Protein AF-A0A2V8SYF9-F1 (afdb_monomer_lite)

Structure (mmCIF, N/CA/C/O backbone):
data_AF-A0A2V8SYF9-F1
#
_entry.id   AF-A0A2V8SYF9-F1
#
loop_
_atom_site.group_PDB
_atom_site.id
_atom_site.type_symbol
_atom_site.label_atom_id
_atom_site.label_alt_id
_atom_site.label_comp_id
_atom_site.label_asym_id
_atom_site.label_entity_id
_atom_site.label_seq_id
_atom_site.pdbx_PDB_ins_code
_atom_site.Cartn_x
_atom_site.Cartn_y
_atom_site.Cartn_z
_atom_site.occupancy
_atom_site.B_iso_or_equiv
_atom_site.auth_seq_id
_atom_site.auth_comp_id
_atom_site.auth_asym_id
_atom_site.auth_atom_id
_atom_site.pdbx_PDB_model_num
ATOM 1 N N . MET A 1 1 ? 17.140 -32.367 -33.657 1.00 39.12 1 MET A N 1
ATOM 2 C CA . MET A 1 1 ? 18.006 -32.402 -34.855 1.00 39.12 1 MET A CA 1
ATOM 3 C C . MET A 1 1 ? 18.528 -30.995 -35.091 1.00 39.12 1 MET A C 1
ATOM 5 O O . MET A 1 1 ? 17.703 -30.101 -35.223 1.00 39.12 1 MET A O 1
ATOM 9 N N . LEU A 1 2 ? 19.849 -30.782 -35.078 1.00 40.88 2 LEU A N 1
ATOM 10 C CA . LEU A 1 2 ? 20.443 -29.521 -35.536 1.00 40.88 2 LEU A CA 1
ATOM 11 C C . LEU A 1 2 ? 20.390 -29.485 -37.069 1.00 40.88 2 LEU A C 1
ATOM 13 O O . LEU A 1 2 ? 20.788 -30.445 -37.723 1.00 40.88 2 LEU A O 1
ATOM 17 N N . ASN A 1 3 ? 19.865 -28.400 -37.634 1.00 45.31 3 ASN A N 1
ATOM 18 C CA . ASN A 1 3 ? 19.910 -28.137 -39.070 1.00 45.31 3 ASN A CA 1
ATOM 19 C C . ASN A 1 3 ? 21.326 -27.630 -39.415 1.00 45.31 3 ASN A C 1
ATOM 21 O O . ASN A 1 3 ? 21.764 -26.678 -38.771 1.00 45.31 3 ASN A O 1
ATOM 25 N N . PRO A 1 4 ? 22.034 -28.199 -40.408 1.00 54.31 4 PRO A N 1
ATOM 26 C CA . PRO A 1 4 ? 23.372 -27.741 -40.804 1.00 54.31 4 PRO A CA 1
ATOM 27 C C . PRO A 1 4 ? 23.416 -26.284 -41.303 1.00 54.31 4 PRO A C 1
ATOM 29 O O . PRO A 1 4 ? 24.495 -25.718 -41.431 1.00 54.31 4 PRO A O 1
ATOM 32 N N . ASN A 1 5 ? 22.256 -25.664 -41.543 1.00 56.78 5 ASN A N 1
ATOM 33 C CA . ASN A 1 5 ? 22.125 -24.258 -41.929 1.00 56.78 5 ASN A CA 1
ATOM 34 C C . ASN A 1 5 ? 21.825 -23.312 -40.750 1.00 56.78 5 ASN A C 1
ATOM 36 O O . ASN A 1 5 ? 21.521 -22.142 -40.975 1.00 56.78 5 ASN A O 1
ATOM 40 N N . LEU A 1 6 ? 21.852 -23.797 -39.505 1.00 52.41 6 LEU A N 1
ATOM 41 C CA . LEU A 1 6 ? 21.616 -22.985 -38.311 1.00 52.41 6 LEU A CA 1
ATOM 42 C C . LEU A 1 6 ? 22.835 -23.024 -37.392 1.00 52.41 6 LEU A C 1
ATOM 44 O O . LEU A 1 6 ? 23.244 -24.084 -36.923 1.00 52.41 6 LEU A O 1
ATOM 48 N N . ILE A 1 7 ? 23.376 -21.840 -37.118 1.00 61.47 7 ILE A N 1
ATOM 49 C CA . ILE A 1 7 ? 24.393 -21.619 -36.093 1.00 61.47 7 ILE A CA 1
ATOM 50 C C . ILE A 1 7 ? 23.693 -20.949 -34.912 1.00 61.47 7 ILE A C 1
ATOM 52 O O . ILE A 1 7 ? 23.102 -19.882 -35.073 1.00 61.47 7 ILE A O 1
ATOM 56 N N . ASP A 1 8 ? 23.764 -21.582 -33.743 1.00 59.94 8 ASP A N 1
ATOM 57 C CA . ASP A 1 8 ? 23.349 -20.999 -32.467 1.00 59.94 8 ASP A CA 1
ATOM 58 C C . ASP A 1 8 ? 24.604 -20.666 -31.650 1.00 59.94 8 ASP A C 1
ATOM 60 O O . ASP A 1 8 ? 25.524 -21.481 -31.545 1.00 59.94 8 ASP A O 1
ATOM 64 N N . ALA A 1 9 ? 24.660 -19.450 -31.112 1.00 63.25 9 ALA A N 1
ATOM 65 C CA . ALA A 1 9 ? 25.776 -18.955 -30.323 1.00 63.25 9 ALA A CA 1
ATOM 66 C C . ALA A 1 9 ? 25.244 -18.252 -29.071 1.00 63.25 9 ALA A C 1
ATOM 68 O O . ALA A 1 9 ? 24.639 -17.180 -29.140 1.00 63.25 9 ALA A O 1
ATOM 69 N N . HIS A 1 10 ? 25.502 -18.854 -27.911 1.00 68.69 10 HIS A N 1
ATOM 70 C CA . HIS A 1 10 ? 25.135 -18.294 -26.617 1.00 68.69 10 HIS A CA 1
ATOM 71 C C . HIS A 1 10 ? 26.265 -17.410 -26.081 1.00 68.69 10 HIS A C 1
ATOM 73 O O . HIS A 1 10 ? 27.377 -17.884 -25.847 1.00 68.69 10 HIS A O 1
ATOM 79 N N . PHE A 1 11 ? 25.959 -16.144 -25.795 1.00 69.12 11 PHE A N 1
ATOM 80 C CA . PHE A 1 11 ? 26.883 -15.212 -25.148 1.00 69.12 11 PHE A CA 1
ATOM 81 C C . PHE A 1 11 ? 26.339 -14.787 -23.781 1.00 69.12 11 PHE A C 1
ATOM 83 O O . PHE A 1 11 ? 25.319 -14.104 -23.689 1.00 69.12 11 PHE A O 1
ATOM 90 N N . ALA A 1 12 ? 27.033 -15.169 -22.708 1.00 65.00 12 ALA A N 1
ATOM 91 C CA . ALA A 1 12 ? 26.676 -14.772 -21.349 1.00 65.00 12 ALA A CA 1
ATOM 92 C C . ALA A 1 12 ? 27.218 -13.365 -21.042 1.00 65.00 12 ALA A C 1
ATOM 94 O O . ALA A 1 12 ? 28.327 -13.197 -20.531 1.00 65.00 12 ALA A O 1
ATOM 95 N N . PHE A 1 13 ? 26.446 -12.330 -21.373 1.00 69.94 13 PHE A N 1
ATOM 96 C CA . PHE A 1 13 ? 26.818 -10.948 -21.068 1.00 69.94 13 PHE A CA 1
ATOM 97 C C . PHE A 1 13 ? 26.501 -10.589 -19.610 1.00 69.94 13 PHE A C 1
ATOM 99 O O . PHE A 1 13 ? 25.345 -10.556 -19.197 1.00 69.94 13 PHE A O 1
ATOM 106 N N . GLY A 1 14 ? 27.538 -10.279 -18.828 1.00 61.38 14 GLY A N 1
ATOM 107 C CA . GLY A 1 14 ? 27.396 -9.681 -17.495 1.00 61.38 14 GLY A CA 1
ATOM 108 C C . GLY A 1 14 ? 27.152 -8.165 -17.524 1.00 61.38 14 GLY A C 1
ATOM 109 O O . GLY A 1 14 ? 27.309 -7.509 -18.556 1.00 61.38 14 GLY A O 1
ATOM 110 N N . SER A 1 15 ? 26.842 -7.583 -16.361 1.00 61.31 15 SER A N 1
ATOM 111 C CA . SER A 1 15 ? 26.528 -6.150 -16.189 1.00 61.31 15 SER A CA 1
ATOM 112 C C . SER A 1 15 ? 27.621 -5.191 -16.684 1.00 61.31 15 SER A C 1
ATOM 114 O O . SER A 1 15 ? 27.308 -4.102 -17.157 1.00 61.31 15 SER A O 1
ATOM 116 N N . ALA A 1 16 ? 28.891 -5.608 -16.672 1.00 66.50 16 ALA A N 1
ATOM 117 C CA . ALA A 1 16 ? 30.031 -4.840 -17.193 1.00 66.50 16 ALA A CA 1
ATOM 118 C C . ALA A 1 16 ? 29.976 -4.557 -18.715 1.00 66.50 16 ALA A C 1
ATOM 120 O O . ALA A 1 16 ? 30.788 -3.792 -19.252 1.00 66.50 16 ALA A O 1
ATOM 121 N N . ASN A 1 17 ? 29.039 -5.190 -19.423 1.00 63.69 17 ASN A N 1
ATOM 122 C CA . ASN A 1 17 ? 28.838 -5.053 -20.862 1.00 63.69 17 ASN A CA 1
ATOM 123 C C . ASN A 1 17 ? 27.591 -4.231 -21.230 1.00 63.69 17 ASN A C 1
ATOM 125 O O . ASN A 1 17 ? 27.280 -4.097 -22.412 1.00 63.69 17 ASN A O 1
ATOM 129 N N . ALA A 1 18 ? 26.891 -3.662 -20.243 1.00 60.59 18 ALA A N 1
ATOM 130 C CA . ALA A 1 18 ? 25.713 -2.833 -20.470 1.00 60.59 18 ALA A CA 1
ATOM 131 C C . ALA A 1 18 ? 26.022 -1.631 -21.383 1.00 60.59 18 ALA A C 1
ATOM 133 O O . ALA A 1 18 ? 26.996 -0.909 -21.168 1.00 60.59 18 ALA A O 1
ATOM 134 N N . GLY A 1 19 ? 25.180 -1.418 -22.402 1.00 59.38 19 GLY A N 1
ATOM 135 C CA . GLY A 1 19 ? 25.293 -0.293 -23.339 1.00 59.38 19 GLY A CA 1
ATOM 136 C C . GLY A 1 19 ? 26.384 -0.443 -24.403 1.00 59.38 19 GLY A C 1
ATOM 137 O O . GLY A 1 19 ? 26.547 0.453 -25.228 1.00 59.38 19 GLY A O 1
ATOM 138 N N . LYS A 1 20 ? 27.118 -1.561 -24.408 1.00 66.19 20 LYS A N 1
ATOM 139 C CA . LYS A 1 20 ? 28.096 -1.872 -25.452 1.00 66.19 20 LYS A CA 1
ATOM 140 C C . LYS A 1 20 ? 27.415 -2.586 -26.615 1.00 66.19 20 LYS A C 1
ATOM 142 O O . LYS A 1 20 ? 26.510 -3.397 -26.426 1.00 66.19 20 LYS A O 1
ATOM 147 N N . THR A 1 21 ? 27.896 -2.308 -27.819 1.00 70.00 21 THR A N 1
ATOM 148 C CA . THR A 1 21 ? 27.478 -3.015 -29.031 1.00 70.00 21 THR A CA 1
ATOM 149 C C . THR A 1 21 ? 28.517 -4.068 -29.368 1.00 70.00 21 THR A C 1
ATOM 151 O O . THR A 1 21 ? 29.705 -3.761 -29.462 1.00 70.00 21 THR A O 1
ATOM 154 N N . PHE A 1 22 ? 28.061 -5.301 -29.568 1.00 72.56 22 PHE A N 1
ATOM 155 C CA . PHE A 1 22 ? 28.908 -6.397 -30.015 1.00 72.56 22 PHE A CA 1
ATOM 156 C C . PHE A 1 22 ? 28.660 -6.635 -31.499 1.00 72.56 22 PHE A C 1
ATOM 158 O O . PHE A 1 22 ? 27.518 -6.757 -31.950 1.00 72.56 22 PHE A O 1
ATOM 165 N N . LEU A 1 23 ? 29.751 -6.666 -32.255 1.00 71.62 23 LEU A N 1
ATOM 166 C CA . LEU A 1 23 ? 29.735 -6.921 -33.685 1.00 71.62 23 LEU A CA 1
ATOM 167 C C . LEU A 1 23 ? 30.129 -8.374 -33.910 1.00 71.62 23 LEU A C 1
ATOM 169 O O . LEU A 1 23 ? 31.191 -8.804 -33.457 1.00 71.62 23 LEU A O 1
ATOM 173 N N . ILE A 1 24 ? 29.277 -9.124 -34.603 1.00 74.56 24 ILE A N 1
ATOM 174 C CA . ILE A 1 24 ? 29.600 -10.483 -35.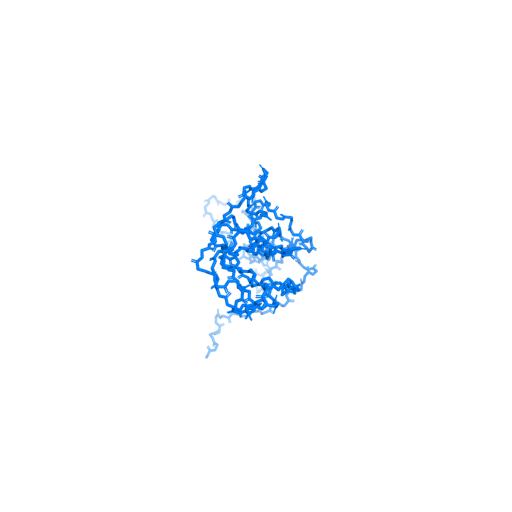030 1.00 74.56 24 ILE A CA 1
ATOM 175 C C . ILE A 1 24 ? 30.098 -10.395 -36.470 1.00 74.56 24 ILE A C 1
ATOM 177 O O . ILE A 1 24 ? 29.438 -9.811 -37.335 1.00 74.56 24 ILE A O 1
ATOM 181 N N . PHE A 1 25 ? 31.283 -10.952 -36.709 1.00 73.25 25 PHE A N 1
ATOM 182 C CA . PHE A 1 25 ? 31.907 -11.011 -38.024 1.00 73.25 25 PHE A CA 1
ATOM 183 C C . PHE A 1 25 ? 31.887 -12.450 -38.530 1.00 73.25 25 PHE A C 1
ATOM 185 O O . PHE A 1 25 ? 32.308 -13.364 -37.823 1.00 73.25 25 PHE A O 1
ATOM 192 N N . VAL A 1 26 ? 31.410 -12.645 -39.756 1.00 71.25 26 VAL A N 1
ATOM 193 C CA . VAL A 1 26 ? 31.442 -13.943 -40.434 1.00 71.25 26 VAL A CA 1
ATOM 194 C C . VAL A 1 26 ? 32.605 -13.932 -41.418 1.00 71.25 26 VAL A C 1
ATOM 196 O O . VAL A 1 26 ? 32.712 -13.021 -42.241 1.00 71.25 26 VAL A O 1
ATOM 199 N N . VAL A 1 27 ? 33.480 -14.934 -41.319 1.00 69.50 27 VAL A N 1
ATOM 200 C CA . VAL A 1 27 ? 34.625 -15.127 -42.217 1.00 69.50 27 VAL A CA 1
ATOM 201 C C . VAL A 1 27 ? 34.393 -16.387 -43.035 1.00 69.50 27 VAL A C 1
ATOM 203 O O . VAL A 1 27 ? 34.079 -17.440 -42.483 1.00 69.50 27 VAL A O 1
ATOM 206 N N . GLY A 1 28 ? 34.573 -16.289 -44.346 1.00 68.56 28 GLY A N 1
ATOM 207 C CA . GLY A 1 28 ? 34.546 -17.439 -45.239 1.00 68.56 28 GLY A CA 1
ATOM 208 C C . GLY A 1 28 ? 35.507 -17.270 -46.414 1.00 68.56 28 GLY A C 1
ATOM 209 O O . GLY A 1 28 ? 36.214 -16.265 -46.497 1.00 68.56 28 GLY A O 1
ATOM 210 N N . PRO A 1 29 ? 35.518 -18.220 -47.363 1.00 62.50 29 PRO A N 1
ATOM 211 C CA . PRO A 1 29 ? 36.373 -18.150 -48.551 1.00 62.50 29 PRO A CA 1
ATOM 212 C C . PRO A 1 29 ? 36.185 -16.873 -49.390 1.00 62.50 29 PRO A C 1
ATOM 214 O O . PRO A 1 29 ? 37.104 -16.457 -50.084 1.00 62.50 29 PRO A O 1
ATOM 217 N N . GLY A 1 30 ? 35.010 -16.236 -49.308 1.00 64.69 30 GLY A N 1
ATOM 218 C CA . GLY A 1 30 ? 34.700 -14.958 -49.961 1.00 64.69 30 GLY A CA 1
ATOM 219 C C . GLY A 1 30 ? 35.095 -13.701 -49.172 1.00 64.69 30 GLY A C 1
ATOM 220 O O . GLY A 1 30 ? 34.742 -12.605 -49.595 1.00 64.69 30 GLY A O 1
ATOM 221 N N . GLY A 1 31 ? 35.787 -13.837 -48.035 1.00 67.69 31 GLY A N 1
ATOM 222 C CA . GLY A 1 31 ? 36.234 -12.726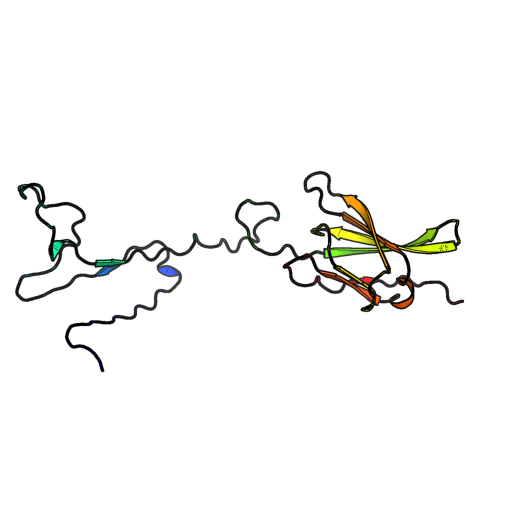 -47.189 1.00 67.69 31 GLY A CA 1
ATOM 223 C C . GLY A 1 31 ? 35.499 -12.611 -45.849 1.00 67.69 31 GLY A C 1
ATOM 224 O O . GLY A 1 31 ? 34.759 -13.506 -45.434 1.00 67.69 31 GLY A O 1
ATOM 225 N N . THR A 1 32 ? 35.739 -11.494 -45.161 1.00 72.50 32 THR A N 1
ATOM 226 C CA . THR A 1 32 ? 35.170 -11.167 -43.844 1.00 72.50 32 THR A CA 1
ATOM 227 C C . THR A 1 32 ? 34.081 -10.110 -43.996 1.00 72.50 32 THR A C 1
ATOM 229 O O . THR A 1 32 ? 34.328 -9.073 -44.606 1.00 72.50 32 THR A O 1
ATOM 232 N N . SER A 1 33 ? 32.900 -10.331 -43.411 1.00 76.62 33 SER A N 1
ATOM 233 C CA . SER A 1 33 ? 31.836 -9.313 -43.345 1.00 76.62 33 SER A CA 1
ATOM 234 C C . SER A 1 33 ? 32.349 -8.020 -42.699 1.00 76.62 33 SER A C 1
ATOM 236 O O . SER A 1 33 ? 33.092 -8.111 -41.726 1.00 76.62 33 SER A O 1
ATOM 238 N N . ARG A 1 34 ? 31.926 -6.830 -43.144 1.00 75.38 34 ARG A N 1
ATOM 239 C CA . ARG A 1 34 ? 32.408 -5.547 -42.582 1.00 75.38 34 ARG A CA 1
ATOM 240 C C . ARG A 1 34 ? 31.427 -4.803 -41.665 1.00 75.38 34 ARG A C 1
ATOM 242 O O . ARG A 1 34 ? 31.777 -3.739 -41.165 1.00 75.38 34 ARG A O 1
ATOM 249 N N . ASN A 1 35 ? 30.245 -5.364 -41.387 1.00 70.94 35 ASN A N 1
ATOM 250 C CA . ASN A 1 35 ? 29.196 -4.730 -40.567 1.00 70.94 35 ASN A CA 1
ATOM 251 C C . ASN A 1 35 ? 28.797 -3.321 -41.070 1.00 70.94 35 ASN A C 1
ATOM 253 O O . ASN A 1 35 ? 28.548 -2.409 -40.279 1.00 70.94 35 ASN A O 1
ATOM 257 N N . LEU A 1 36 ? 28.758 -3.126 -42.392 1.00 75.69 36 LEU A N 1
ATOM 258 C CA . LEU A 1 36 ? 28.444 -1.840 -43.011 1.00 75.69 36 LEU A CA 1
ATOM 259 C C . LEU A 1 36 ? 26.968 -1.472 -42.805 1.00 75.69 36 LEU A C 1
ATOM 261 O O . LEU A 1 36 ? 26.067 -2.253 -43.103 1.00 75.69 36 LEU A O 1
ATOM 265 N N . THR A 1 37 ? 26.719 -0.247 -42.340 1.00 71.75 37 THR A N 1
ATOM 266 C CA . THR A 1 37 ? 25.368 0.333 -42.210 1.00 71.75 37 THR A CA 1
ATOM 267 C C . THR A 1 37 ? 24.950 1.142 -43.437 1.00 71.75 37 THR A C 1
ATOM 269 O O . THR A 1 37 ? 23.791 1.535 -43.558 1.00 71.75 37 THR A O 1
ATOM 272 N N . THR A 1 38 ? 25.883 1.377 -44.359 1.00 74.94 38 THR A N 1
ATOM 273 C CA . THR A 1 38 ? 25.681 2.087 -45.622 1.00 74.94 38 THR A CA 1
ATOM 274 C C . THR A 1 38 ? 26.409 1.365 -46.750 1.00 74.94 38 THR A C 1
ATOM 276 O O . THR A 1 38 ? 27.378 0.637 -46.527 1.00 74.94 38 THR A O 1
ATOM 279 N N . LEU A 1 39 ? 25.935 1.550 -47.982 1.00 70.31 39 LEU A N 1
ATOM 280 C CA . LEU A 1 39 ? 26.606 0.995 -49.153 1.00 70.31 39 LEU A CA 1
ATOM 281 C C . LEU A 1 39 ? 27.988 1.649 -49.351 1.00 70.31 39 LEU A C 1
ATOM 283 O O . LEU A 1 39 ? 28.109 2.865 -49.176 1.00 70.31 39 LEU A O 1
ATOM 287 N N . PRO A 1 40 ? 29.020 0.885 -49.759 1.00 73.56 40 PRO A N 1
ATOM 288 C CA . PRO A 1 40 ? 30.306 1.449 -50.151 1.00 73.56 40 PRO A CA 1
ATOM 289 C C . PRO A 1 40 ? 30.162 2.507 -51.250 1.00 73.56 40 PRO A C 1
ATOM 291 O O . PRO A 1 40 ? 29.306 2.389 -52.134 1.00 73.56 40 PRO A O 1
ATOM 294 N N . ALA A 1 41 ? 31.035 3.515 -51.229 1.00 73.50 41 ALA A N 1
ATOM 295 C CA . ALA A 1 41 ? 31.077 4.545 -52.261 1.00 73.50 41 ALA A CA 1
ATOM 296 C C . ALA A 1 41 ? 31.219 3.916 -53.662 1.00 73.50 41 ALA A C 1
ATOM 298 O O . ALA A 1 41 ? 32.070 3.055 -53.876 1.00 73.50 41 ALA A O 1
ATOM 299 N N . GLY A 1 42 ? 30.369 4.341 -54.602 1.00 74.94 42 GLY A N 1
ATOM 300 C CA . GLY A 1 42 ? 30.315 3.798 -55.966 1.00 74.94 42 GLY A CA 1
ATOM 301 C C . GLY A 1 42 ? 29.350 2.622 -56.165 1.00 74.94 42 GLY A C 1
ATOM 302 O O . GLY A 1 42 ? 29.210 2.150 -57.290 1.00 74.94 42 GLY A O 1
ATOM 303 N N . SER A 1 43 ? 28.654 2.166 -55.117 1.00 75.94 43 SER A N 1
ATOM 304 C CA . SER A 1 43 ? 27.622 1.130 -55.256 1.00 75.94 43 SER A CA 1
ATOM 305 C C . SER A 1 43 ? 26.378 1.675 -55.977 1.00 75.94 43 SER A C 1
ATOM 307 O O . SER A 1 43 ? 25.925 2.773 -55.637 1.00 75.94 43 SER A O 1
ATOM 309 N N . PRO A 1 44 ? 25.780 0.928 -56.924 1.00 75.94 44 PRO A N 1
ATOM 310 C CA . PRO A 1 44 ? 24.538 1.339 -57.569 1.00 75.94 44 PRO A CA 1
ATOM 311 C C . PRO A 1 44 ? 23.395 1.505 -56.559 1.00 75.94 44 PRO A C 1
ATOM 313 O O . PRO A 1 44 ? 23.272 0.746 -55.592 1.00 75.94 44 PRO A O 1
ATOM 316 N N . ALA A 1 45 ? 22.538 2.501 -56.790 1.00 70.69 45 ALA A N 1
ATOM 317 C CA . ALA A 1 45 ? 21.377 2.742 -55.943 1.00 70.69 45 ALA A CA 1
ATOM 318 C C . ALA A 1 45 ? 20.438 1.522 -55.954 1.00 70.69 45 ALA A C 1
ATOM 320 O O . ALA A 1 45 ? 20.063 1.029 -57.016 1.00 70.69 45 ALA A O 1
ATOM 321 N N . GLY A 1 46 ? 20.059 1.041 -54.767 1.00 70.25 46 GLY A N 1
ATOM 322 C CA . GLY A 1 46 ? 19.157 -0.105 -54.601 1.00 70.25 46 GLY A CA 1
ATOM 323 C C . GLY A 1 46 ? 19.842 -1.472 -54.497 1.00 70.25 46 GLY A C 1
ATOM 324 O O . GLY A 1 46 ? 19.154 -2.466 -54.271 1.00 70.25 46 GLY A O 1
ATOM 325 N N . CYS A 1 47 ? 21.172 -1.554 -54.606 1.00 66.50 47 CYS A N 1
ATOM 326 C CA . CYS A 1 47 ? 21.888 -2.797 -54.323 1.00 66.50 47 CYS A CA 1
ATOM 327 C C . CYS A 1 47 ? 21.777 -3.173 -52.836 1.00 66.50 47 CYS A C 1
ATOM 329 O O . CYS A 1 47 ? 21.942 -2.332 -51.954 1.00 66.50 47 CYS A O 1
ATOM 331 N N . ALA A 1 48 ? 21.515 -4.450 -52.549 1.00 67.12 48 ALA A N 1
ATOM 332 C CA . ALA A 1 48 ? 21.541 -4.959 -51.182 1.00 67.12 48 ALA A CA 1
ATOM 333 C C . ALA A 1 48 ? 22.991 -5.042 -50.671 1.00 67.12 48 ALA A C 1
ATOM 335 O O . ALA A 1 48 ? 23.883 -5.462 -51.404 1.00 67.12 48 ALA A O 1
ATOM 336 N N . ILE A 1 49 ? 23.218 -4.685 -49.402 1.00 68.00 49 ILE A N 1
ATOM 337 C CA . ILE A 1 49 ? 24.545 -4.729 -48.754 1.00 68.00 49 ILE A CA 1
ATOM 338 C C . ILE A 1 49 ? 25.051 -6.188 -48.619 1.00 68.00 49 ILE A C 1
ATOM 340 O O . ILE A 1 49 ? 26.252 -6.439 -48.591 1.00 68.00 49 ILE A O 1
ATOM 344 N N . GLY A 1 50 ? 24.149 -7.176 -48.597 1.00 69.50 50 GLY A N 1
ATOM 345 C CA . GLY A 1 50 ? 24.508 -8.598 -48.622 1.00 69.50 50 GLY A CA 1
ATOM 346 C C . GLY A 1 50 ? 25.307 -9.040 -47.391 1.00 69.50 50 GLY A C 1
ATOM 347 O O . GLY A 1 50 ? 25.016 -8.631 -46.267 1.00 69.50 50 GLY A O 1
ATOM 348 N N . ASN A 1 51 ? 26.334 -9.870 -47.598 1.00 61.72 51 ASN A N 1
ATOM 349 C CA . ASN A 1 51 ? 27.222 -10.364 -46.536 1.00 61.72 51 ASN A CA 1
ATOM 350 C C . ASN A 1 51 ? 28.052 -9.253 -45.862 1.00 61.72 51 ASN A C 1
ATOM 352 O O . ASN A 1 51 ? 28.633 -9.481 -44.802 1.00 61.72 51 ASN A O 1
ATOM 356 N N . GLU A 1 52 ? 28.090 -8.048 -46.435 1.00 68.38 52 GLU A N 1
ATOM 357 C CA . GLU A 1 52 ? 28.799 -6.899 -45.867 1.00 68.38 52 GLU A CA 1
ATOM 358 C C . GLU A 1 52 ? 28.033 -6.224 -44.725 1.00 68.38 52 GLU A C 1
ATOM 360 O O . GLU A 1 52 ? 28.642 -5.513 -43.927 1.00 68.38 52 GLU A O 1
ATOM 365 N N . GLN A 1 53 ? 26.724 -6.477 -44.602 1.00 65.81 53 GLN A N 1
ATOM 366 C CA . GLN A 1 53 ? 25.864 -5.857 -43.588 1.00 65.81 53 GLN A CA 1
ATOM 367 C C . GLN A 1 53 ? 26.177 -6.372 -42.174 1.00 65.81 53 GLN A C 1
ATOM 369 O O . GLN A 1 53 ? 25.977 -5.654 -41.197 1.00 65.81 53 GLN A O 1
ATOM 374 N N . GLY A 1 54 ? 26.727 -7.591 -42.081 1.00 66.56 54 GLY A N 1
ATOM 375 C CA . GLY A 1 54 ? 27.063 -8.273 -40.830 1.00 66.56 54 GLY A CA 1
ATOM 376 C C . GLY A 1 54 ? 25.864 -8.484 -39.891 1.00 66.56 54 GLY A C 1
ATOM 377 O O . GLY A 1 54 ? 24.709 -8.356 -40.297 1.00 66.56 54 GLY A O 1
ATOM 378 N N . ILE A 1 55 ? 26.133 -8.865 -38.636 1.00 65.38 55 ILE A N 1
ATOM 379 C CA . ILE A 1 55 ? 25.116 -9.049 -37.588 1.00 65.38 55 ILE A CA 1
ATOM 380 C C . ILE A 1 55 ? 25.473 -8.135 -36.414 1.00 65.38 55 ILE A C 1
ATOM 382 O O . ILE A 1 55 ? 26.469 -8.348 -35.716 1.00 65.38 55 ILE A O 1
ATOM 386 N N . GLN A 1 56 ? 24.630 -7.127 -36.178 1.00 58.91 56 GLN A N 1
ATOM 387 C CA . GLN A 1 56 ? 24.768 -6.207 -35.052 1.00 58.91 56 GLN A CA 1
ATOM 388 C C . GLN A 1 56 ? 23.810 -6.608 -33.933 1.00 58.91 56 GLN A C 1
ATOM 390 O O . GLN A 1 56 ? 22.591 -6.505 -34.077 1.00 58.91 56 GLN A O 1
ATOM 395 N N . VAL A 1 57 ? 24.358 -7.029 -32.793 1.00 55.34 57 VAL A N 1
ATOM 396 C CA . VAL A 1 57 ? 23.565 -7.311 -31.594 1.00 55.34 57 VAL A CA 1
ATOM 397 C C . VAL A 1 57 ? 23.763 -6.158 -30.623 1.00 55.34 57 VAL A C 1
ATOM 399 O O . VAL A 1 57 ? 24.773 -6.055 -29.924 1.00 55.34 57 VAL A O 1
ATOM 402 N N . THR A 1 58 ? 22.781 -5.258 -30.589 1.00 48.16 58 THR A N 1
ATOM 403 C CA . THR A 1 58 ? 22.740 -4.214 -29.563 1.00 48.16 58 THR A CA 1
ATOM 404 C C . THR A 1 58 ? 22.078 -4.788 -28.319 1.00 48.16 58 THR A C 1
ATOM 406 O O . THR A 1 58 ? 20.852 -4.870 -28.240 1.00 48.16 58 THR A O 1
ATOM 409 N N . PHE A 1 59 ? 22.884 -5.168 -27.329 1.00 41.81 59 PHE A N 1
ATOM 410 C CA . PHE A 1 59 ? 22.370 -5.494 -26.005 1.00 41.81 59 PHE A CA 1
ATOM 411 C C . PHE A 1 59 ? 22.055 -4.195 -25.258 1.00 41.81 59 PHE A C 1
ATOM 413 O O . PHE A 1 59 ? 22.928 -3.532 -24.694 1.00 41.81 59 PHE A O 1
ATOM 420 N N . LYS A 1 60 ? 20.779 -3.811 -25.273 1.00 43.41 60 LYS A N 1
ATOM 421 C CA . LYS A 1 60 ? 20.274 -2.771 -24.382 1.00 43.41 60 LYS A CA 1
ATOM 422 C C . LYS A 1 60 ? 19.842 -3.447 -23.092 1.00 43.41 60 LYS A C 1
ATOM 424 O O . LYS A 1 60 ? 18.886 -4.218 -23.089 1.00 43.41 60 LYS A O 1
ATOM 429 N N . CYS A 1 61 ? 20.494 -3.119 -21.984 1.00 39.66 61 CYS A N 1
ATOM 430 C CA . CYS A 1 61 ? 19.775 -3.190 -20.722 1.00 39.66 61 CYS A CA 1
ATOM 431 C C . CYS A 1 61 ? 18.605 -2.200 -20.823 1.00 39.66 61 CYS A C 1
ATOM 433 O O . CYS A 1 61 ? 18.774 -1.123 -21.406 1.00 39.66 61 CYS A O 1
ATOM 435 N N . ASN A 1 62 ? 17.458 -2.496 -20.201 1.00 42.62 62 ASN A N 1
ATOM 436 C CA . ASN A 1 62 ? 16.668 -1.393 -19.649 1.00 42.62 62 ASN A CA 1
ATOM 437 C C . ASN A 1 62 ? 17.675 -0.519 -18.904 1.00 42.62 62 ASN A C 1
ATOM 439 O O . ASN A 1 62 ? 18.457 -1.084 -18.131 1.00 42.62 62 ASN A O 1
ATOM 443 N N . THR A 1 63 ? 17.740 0.776 -19.246 1.00 40.31 63 THR A N 1
ATOM 444 C CA . THR A 1 63 ? 18.622 1.785 -18.637 1.00 40.31 63 THR A CA 1
ATOM 445 C C . THR A 1 63 ? 18.949 1.347 -17.226 1.00 40.31 63 THR A C 1
ATOM 447 O O . THR A 1 63 ? 17.961 1.068 -16.538 1.00 40.31 63 THR A O 1
ATOM 450 N N . PRO A 1 64 ? 20.240 1.197 -16.834 1.00 36.69 64 PRO A N 1
ATOM 451 C CA . PRO A 1 64 ? 20.611 0.620 -15.551 1.00 36.69 64 PRO A CA 1
ATOM 452 C C . PRO A 1 64 ? 19.623 1.139 -14.537 1.00 36.69 64 PRO A C 1
ATOM 454 O O . PRO A 1 64 ? 19.555 2.355 -14.342 1.00 36.69 64 PRO A O 1
ATOM 457 N N . GLY A 1 65 ? 18.759 0.245 -14.043 1.00 42.03 65 GLY A N 1
ATOM 458 C CA . GLY A 1 65 ? 17.865 0.604 -12.968 1.00 42.03 65 GLY A CA 1
ATOM 459 C C . GLY A 1 65 ? 18.831 1.093 -11.925 1.00 42.03 65 GLY A C 1
ATOM 460 O O . GLY A 1 65 ? 19.653 0.307 -11.445 1.00 42.03 65 GLY A O 1
ATOM 461 N N . THR A 1 66 ? 18.865 2.406 -11.715 1.00 38.16 66 THR A N 1
ATOM 462 C CA . THR A 1 66 ? 19.676 2.952 -10.660 1.00 38.16 66 THR A CA 1
ATOM 463 C C . THR A 1 66 ? 19.206 2.153 -9.463 1.00 38.16 66 THR A C 1
ATOM 465 O O . THR A 1 66 ? 18.024 2.139 -9.136 1.00 38.16 66 THR A O 1
ATOM 468 N N . THR A 1 67 ? 20.114 1.465 -8.786 1.00 39.91 67 THR A N 1
ATOM 469 C CA . THR A 1 67 ? 19.869 1.026 -7.414 1.00 39.91 67 THR A CA 1
ATOM 470 C C . THR A 1 67 ? 19.747 2.244 -6.487 1.00 39.91 67 THR A C 1
ATOM 472 O O . THR A 1 67 ? 20.012 2.150 -5.294 1.00 39.91 67 THR A O 1
ATOM 475 N N . GLN A 1 68 ? 19.349 3.410 -7.016 1.00 43.34 68 GLN A N 1
ATOM 476 C CA . GLN A 1 68 ? 18.626 4.375 -6.236 1.00 43.34 68 GLN A CA 1
ATOM 477 C C . GLN A 1 68 ? 17.276 3.744 -5.899 1.00 43.34 68 GLN A C 1
ATOM 479 O O . GLN A 1 68 ? 16.566 3.305 -6.806 1.00 43.34 68 GLN A O 1
ATOM 484 N N . PRO A 1 69 ? 16.862 3.748 -4.626 1.00 47.53 69 PRO A N 1
ATOM 485 C CA . PRO A 1 69 ? 15.442 3.669 -4.333 1.00 47.53 69 PRO A CA 1
ATOM 486 C C . PRO A 1 69 ? 14.762 4.757 -5.168 1.00 47.53 69 PRO A C 1
ATOM 488 O O . PRO A 1 69 ? 15.034 5.943 -4.976 1.00 47.53 69 PRO A O 1
ATOM 491 N N . CYS A 1 70 ? 13.960 4.370 -6.160 1.00 49.91 70 CYS A N 1
ATOM 492 C CA . CYS A 1 70 ? 13.231 5.365 -6.926 1.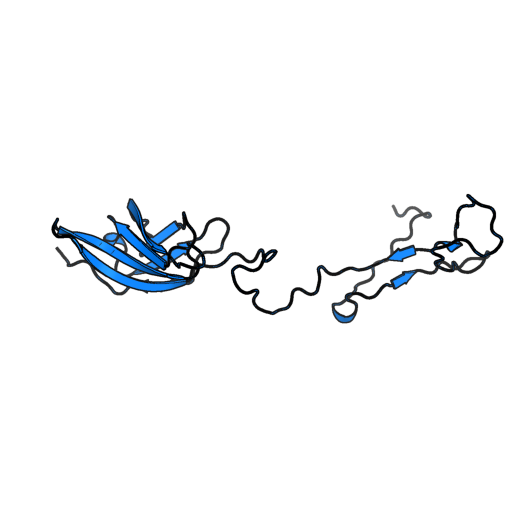00 49.91 70 CYS A CA 1
ATOM 493 C C . CYS A 1 70 ? 12.312 6.093 -5.941 1.00 49.91 70 CYS A C 1
ATOM 495 O O . CYS A 1 70 ? 11.612 5.471 -5.135 1.00 49.91 70 CYS A O 1
ATOM 497 N N . THR A 1 71 ? 12.373 7.419 -5.931 1.00 49.16 71 THR A N 1
ATOM 498 C CA . THR A 1 71 ? 11.543 8.202 -5.026 1.00 49.16 71 THR A CA 1
ATOM 499 C C . THR A 1 71 ? 10.084 8.033 -5.460 1.00 49.16 71 THR A C 1
ATOM 501 O O . THR A 1 71 ? 9.779 8.237 -6.646 1.00 49.16 71 THR A O 1
ATOM 504 N N . PRO A 1 72 ? 9.185 7.635 -4.542 1.00 47.22 72 PRO A N 1
ATOM 505 C CA . PRO A 1 72 ? 7.757 7.598 -4.808 1.00 47.22 72 PRO A CA 1
ATOM 506 C C . PRO A 1 72 ? 7.251 8.842 -5.550 1.00 47.22 72 PRO A C 1
ATOM 508 O O . PRO A 1 72 ? 7.511 9.956 -5.109 1.00 47.22 72 PRO A O 1
ATOM 511 N N . GLY A 1 73 ? 6.527 8.659 -6.660 1.00 46.84 73 GLY A N 1
ATOM 512 C CA . GLY A 1 73 ? 5.968 9.763 -7.460 1.00 46.84 73 GLY A CA 1
ATOM 513 C C . GLY A 1 73 ? 6.731 10.108 -8.745 1.00 46.84 73 GLY A C 1
ATOM 514 O O . GLY A 1 73 ? 6.272 10.950 -9.511 1.00 46.84 73 GLY A O 1
ATOM 515 N N . THR A 1 74 ? 7.851 9.437 -9.033 1.00 50.06 74 THR A N 1
ATOM 516 C CA . THR A 1 74 ? 8.600 9.639 -10.287 1.00 50.06 74 THR A CA 1
ATOM 517 C C . THR A 1 74 ? 7.930 8.902 -11.464 1.00 50.06 74 THR A C 1
ATOM 519 O O . THR A 1 74 ? 7.694 7.692 -11.353 1.00 50.06 74 THR A O 1
ATOM 522 N N . PRO A 1 75 ? 7.644 9.568 -12.605 1.00 41.53 75 PRO A N 1
ATOM 523 C CA . PRO A 1 75 ? 7.077 8.917 -13.788 1.00 41.53 75 PRO A CA 1
ATOM 524 C C . PRO A 1 75 ? 7.945 7.744 -14.272 1.00 41.53 75 PRO A C 1
ATOM 526 O O . PRO A 1 75 ? 9.143 7.903 -14.488 1.00 41.53 75 PRO A O 1
ATOM 529 N N . GLY A 1 76 ? 7.343 6.562 -14.441 1.00 50.25 76 GLY A N 1
ATOM 530 C CA . GLY A 1 76 ? 8.029 5.353 -14.919 1.00 50.25 76 GLY A CA 1
ATOM 531 C C . GLY A 1 76 ? 8.613 4.443 -13.832 1.00 50.25 76 GLY A C 1
ATOM 532 O O . GLY A 1 76 ? 9.165 3.397 -14.173 1.00 50.25 76 GLY A O 1
ATOM 533 N N . CYS A 1 77 ? 8.471 4.780 -12.540 1.00 51.72 77 CYS A N 1
ATOM 534 C CA . CYS A 1 77 ? 8.801 3.828 -11.482 1.00 51.72 77 CYS A CA 1
ATOM 535 C C . CYS A 1 77 ? 7.613 2.923 -11.127 1.00 51.72 77 CYS A C 1
ATOM 537 O O . CYS A 1 77 ? 6.619 3.367 -10.555 1.00 51.72 77 CYS A O 1
ATOM 539 N N . ASN A 1 78 ? 7.754 1.631 -11.429 1.00 52.47 78 ASN A N 1
ATOM 540 C CA . ASN A 1 78 ? 6.737 0.608 -11.173 1.00 52.47 78 ASN A CA 1
ATOM 541 C C . ASN A 1 78 ? 6.951 -0.133 -9.841 1.00 52.47 78 ASN A C 1
ATOM 543 O O . ASN A 1 78 ? 6.344 -1.184 -9.635 1.00 52.47 78 ASN A O 1
ATOM 547 N N . THR A 1 79 ? 7.823 0.346 -8.943 1.00 52.72 79 THR A N 1
ATOM 548 C CA . THR A 1 79 ? 7.946 -0.282 -7.622 1.00 52.72 79 THR A CA 1
ATOM 549 C C . THR A 1 79 ? 6.644 -0.051 -6.852 1.00 52.72 79 THR A C 1
ATOM 551 O O . THR A 1 79 ? 6.197 1.091 -6.702 1.00 52.72 79 THR A O 1
ATOM 554 N N . PRO A 1 80 ? 5.981 -1.117 -6.374 1.00 55.12 80 PRO A N 1
ATOM 555 C CA . PRO A 1 80 ? 4.801 -0.947 -5.552 1.00 55.12 80 PRO A CA 1
ATOM 556 C C . PRO A 1 80 ? 5.211 -0.201 -4.285 1.00 55.12 80 PRO A C 1
ATOM 558 O O . PRO A 1 80 ? 6.011 -0.702 -3.497 1.00 55.12 80 PRO A O 1
ATOM 561 N N . LEU A 1 81 ? 4.679 1.005 -4.093 1.00 66.62 81 LEU A N 1
ATOM 562 C CA . LEU A 1 81 ? 4.819 1.708 -2.826 1.00 66.62 81 LEU A CA 1
ATOM 563 C C . LEU A 1 81 ? 4.166 0.868 -1.735 1.00 66.62 81 LEU A C 1
ATOM 565 O O . LEU A 1 81 ? 2.937 0.735 -1.691 1.00 66.62 81 LEU A O 1
ATOM 569 N N . ILE A 1 82 ? 4.998 0.288 -0.879 1.00 80.50 82 ILE A N 1
ATOM 570 C CA . ILE A 1 82 ? 4.543 -0.413 0.312 1.00 80.50 82 ILE A CA 1
ATOM 571 C C . ILE A 1 82 ? 4.118 0.660 1.316 1.00 80.50 82 ILE A C 1
ATOM 573 O O . ILE A 1 82 ? 4.862 1.608 1.580 1.00 80.50 82 ILE A O 1
ATOM 577 N N . ALA A 1 83 ? 2.895 0.536 1.826 1.00 89.00 83 ALA A N 1
ATOM 578 C CA . ALA A 1 83 ? 2.395 1.419 2.868 1.00 89.00 83 ALA A CA 1
ATOM 579 C C . ALA A 1 83 ? 3.211 1.223 4.152 1.00 89.00 83 ALA A C 1
ATOM 581 O O . ALA A 1 83 ? 3.590 0.100 4.484 1.00 89.00 83 ALA A O 1
ATOM 582 N N . THR A 1 84 ? 3.425 2.297 4.905 1.00 90.31 84 THR A N 1
ATOM 583 C CA . THR A 1 84 ? 4.102 2.233 6.204 1.00 90.31 84 THR A CA 1
ATOM 584 C C . THR A 1 84 ? 3.169 2.776 7.267 1.00 90.31 84 THR A C 1
ATOM 586 O O . THR A 1 84 ? 2.713 3.911 7.163 1.00 90.31 84 THR A O 1
ATOM 589 N N . VAL A 1 85 ? 2.894 1.981 8.298 1.00 94.19 85 VAL A N 1
ATOM 590 C CA . VAL A 1 85 ? 2.150 2.428 9.481 1.00 94.19 85 VAL A CA 1
ATOM 591 C C . VAL A 1 85 ? 3.152 2.973 10.494 1.00 94.19 85 VAL A C 1
ATOM 593 O O . VAL A 1 85 ? 4.138 2.310 10.805 1.00 94.19 85 VAL A O 1
ATOM 596 N N . THR A 1 86 ? 2.910 4.180 10.997 1.00 94.00 86 THR A N 1
ATOM 597 C CA . THR A 1 86 ? 3.781 4.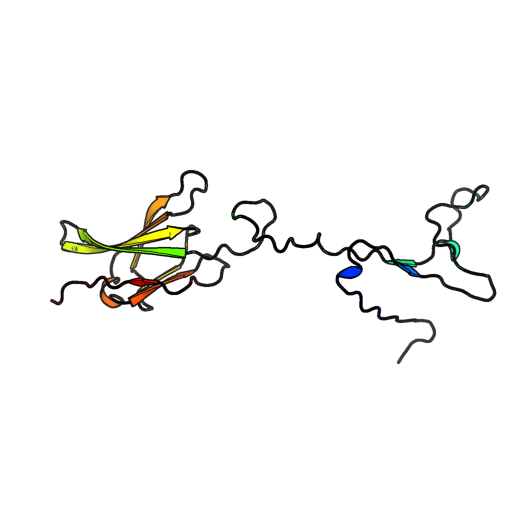857 11.973 1.00 94.00 86 THR A CA 1
ATOM 598 C C . THR A 1 86 ? 3.122 5.027 13.334 1.00 94.00 86 THR A C 1
ATOM 600 O O . THR A 1 86 ? 3.816 5.243 14.324 1.00 94.00 86 THR A O 1
ATOM 603 N N . GLY A 1 87 ? 1.794 4.926 13.403 1.00 91.25 87 GLY A N 1
ATOM 604 C CA . GLY A 1 87 ? 1.062 5.131 14.642 1.00 91.25 87 GLY A CA 1
ATOM 605 C C . GLY A 1 87 ? -0.349 4.570 14.605 1.00 91.25 87 GLY A C 1
ATOM 606 O O . GLY A 1 87 ? -0.949 4.361 13.547 1.00 91.25 87 GLY A O 1
ATOM 607 N N . CYS A 1 88 ? -0.880 4.342 15.801 1.00 96.25 88 CYS A N 1
ATOM 608 C CA . CYS A 1 88 ? -2.273 4.011 16.024 1.00 96.25 88 CYS A CA 1
ATOM 609 C C . CYS A 1 88 ? -2.778 4.747 17.269 1.00 96.25 88 CYS A C 1
ATOM 611 O O . CYS A 1 88 ? -2.031 4.926 18.232 1.00 96.25 88 CYS A O 1
ATOM 613 N N . LYS A 1 89 ? -4.043 5.165 17.253 1.00 95.88 89 LYS A N 1
ATOM 614 C CA . LYS A 1 89 ? -4.717 5.769 18.400 1.00 95.88 89 LYS A CA 1
ATOM 615 C C . LYS A 1 89 ? -6.146 5.264 18.484 1.00 95.88 89 LYS A C 1
ATOM 617 O O . LYS A 1 89 ? -6.909 5.382 17.525 1.00 95.88 89 LYS A O 1
ATOM 622 N N . LEU A 1 90 ? -6.499 4.686 19.628 1.00 94.31 90 LEU A N 1
ATOM 623 C CA . LEU A 1 90 ? -7.867 4.279 19.914 1.00 94.31 90 LEU A CA 1
ATOM 624 C C . LEU A 1 90 ? -8.590 5.412 20.638 1.00 94.31 90 LEU A C 1
ATOM 626 O O . LEU A 1 90 ? -8.118 5.891 21.666 1.00 94.31 90 LEU A O 1
ATOM 630 N N . ASP A 1 91 ? -9.758 5.780 20.123 1.00 92.75 91 ASP A N 1
ATOM 631 C CA . ASP A 1 91 ? -10.619 6.804 20.702 1.00 92.75 91 ASP A CA 1
ATOM 632 C C . ASP A 1 91 ? -12.079 6.341 20.728 1.00 92.75 91 ASP A C 1
ATOM 634 O O . ASP A 1 91 ? -12.496 5.397 20.042 1.00 92.75 91 ASP A O 1
ATOM 638 N N . ARG A 1 92 ? -12.887 7.028 21.539 1.00 89.62 92 ARG A N 1
ATOM 639 C CA . ARG A 1 92 ? -14.315 6.757 21.713 1.00 89.62 92 ARG A CA 1
ATOM 640 C C . ARG A 1 92 ? -15.132 7.972 21.290 1.00 89.62 92 ARG A C 1
ATOM 642 O O . ARG A 1 92 ? -14.909 9.077 21.769 1.00 89.62 92 ARG A O 1
ATOM 649 N N . GLN A 1 93 ? -16.099 7.773 20.398 1.00 83.31 93 GLN A N 1
ATOM 650 C CA . GLN A 1 93 ? -17.064 8.817 20.042 1.00 83.31 93 GLN A CA 1
ATOM 651 C C . GLN A 1 93 ? -18.033 9.074 21.198 1.00 83.31 93 GLN A C 1
ATOM 653 O O . GLN A 1 93 ? -18.272 8.191 22.021 1.00 83.31 93 GLN A O 1
ATOM 658 N N . ALA A 1 94 ? -18.686 10.239 21.186 1.00 80.38 94 ALA A N 1
ATOM 659 C CA . ALA A 1 94 ? -19.759 10.578 22.125 1.00 80.38 94 ALA A CA 1
ATOM 660 C C . ALA A 1 94 ? -20.903 9.542 22.139 1.00 80.38 94 ALA A C 1
ATOM 662 O O . ALA A 1 94 ? -21.532 9.319 23.165 1.00 80.38 94 ALA A O 1
ATOM 663 N N . THR A 1 95 ? -21.123 8.839 21.022 1.00 83.12 95 THR A N 1
ATOM 664 C CA . THR A 1 95 ? -22.086 7.727 20.898 1.00 83.12 95 THR A CA 1
ATOM 665 C C . THR A 1 95 ? -21.650 6.445 21.617 1.00 83.12 95 THR A C 1
ATOM 667 O O . THR A 1 95 ? -22.329 5.425 21.545 1.00 83.12 95 THR A O 1
ATOM 670 N N . GLY A 1 96 ? -20.482 6.452 22.258 1.00 80.88 96 GLY A N 1
ATOM 671 C CA . GLY A 1 96 ? -19.879 5.300 22.913 1.00 80.88 96 GLY A CA 1
ATOM 672 C C . GLY A 1 96 ? -19.132 4.352 21.970 1.00 80.88 96 GLY A C 1
ATOM 673 O O . GLY A 1 96 ? -18.500 3.414 22.454 1.00 80.88 96 GLY A O 1
ATOM 674 N N . GLN A 1 97 ? -19.166 4.591 20.654 1.00 85.94 97 GLN A N 1
ATOM 675 C CA . GLN A 1 97 ? -18.497 3.762 19.652 1.00 85.94 97 GLN A CA 1
ATOM 676 C C . GLN A 1 97 ? -16.986 4.011 19.617 1.00 85.94 97 GLN A C 1
ATOM 678 O O . GLN A 1 97 ? -16.543 5.141 19.416 1.00 85.94 97 GLN A O 1
ATOM 683 N N . PHE A 1 98 ? -16.206 2.934 19.708 1.00 91.00 98 PHE A N 1
ATOM 684 C CA . PHE A 1 98 ? -14.762 2.974 19.491 1.00 91.00 98 PHE A CA 1
ATOM 685 C C . PHE A 1 98 ? -14.404 3.043 18.004 1.00 91.00 98 PHE A C 1
ATOM 687 O O . PHE A 1 98 ? -15.027 2.387 17.156 1.00 91.00 98 PHE A O 1
ATOM 694 N N . PHE A 1 99 ? -13.370 3.816 17.699 1.00 93.94 99 PHE A N 1
ATOM 695 C CA . PHE A 1 99 ? -12.700 3.833 16.407 1.00 93.94 99 PHE A CA 1
ATOM 696 C C . PHE A 1 99 ? -11.190 3.868 16.619 1.00 93.94 99 PHE A C 1
ATOM 698 O O . PHE A 1 99 ? -10.709 4.393 17.619 1.00 93.94 99 PHE A O 1
ATOM 705 N N . LEU A 1 100 ? -10.460 3.298 15.666 1.00 96.31 100 LEU A N 1
ATOM 706 C CA . LEU A 1 100 ? -9.006 3.326 15.656 1.00 96.31 100 LEU A CA 1
ATOM 707 C C . LEU A 1 100 ? -8.556 4.248 14.527 1.00 96.31 100 LEU A C 1
ATOM 709 O O . LEU A 1 100 ? -8.851 3.971 13.363 1.00 96.31 100 LEU A O 1
ATOM 713 N N . ASP A 1 101 ? -7.863 5.325 14.864 1.00 97.12 101 ASP A N 1
ATOM 714 C CA . ASP A 1 101 ? -7.140 6.129 13.888 1.00 97.12 101 ASP A CA 1
ATOM 715 C C . ASP A 1 101 ? -5.755 5.517 13.681 1.00 97.12 101 ASP A C 1
ATOM 717 O O . ASP A 1 101 ? -5.036 5.227 14.635 1.00 97.12 101 ASP A O 1
ATOM 721 N N . ILE A 1 102 ? -5.390 5.295 12.424 1.00 96.75 102 ILE A N 1
ATOM 722 C CA . ILE A 1 102 ? -4.072 4.813 12.024 1.00 96.75 102 ILE A CA 1
ATOM 723 C C . ILE A 1 102 ? -3.388 5.897 11.206 1.00 96.75 102 ILE A C 1
ATOM 725 O O . ILE A 1 102 ? -4.010 6.498 10.327 1.00 96.75 102 ILE A O 1
ATOM 729 N N . THR A 1 103 ? -2.121 6.151 11.503 1.00 96.25 103 THR A N 1
ATOM 730 C CA . THR A 1 103 ? -1.293 7.125 10.788 1.00 96.25 103 THR A CA 1
ATOM 731 C C . THR A 1 103 ? -0.182 6.409 10.046 1.00 96.25 103 THR A C 1
ATOM 733 O O . THR A 1 103 ? 0.370 5.417 10.531 1.00 96.25 103 THR A O 1
ATOM 736 N N . GLY A 1 104 ? 0.151 6.907 8.863 1.00 93.44 104 GLY A N 1
ATOM 737 C CA . GLY A 1 104 ? 1.162 6.288 8.027 1.00 93.44 104 GLY A CA 1
ATOM 738 C C . GLY A 1 104 ? 1.492 7.090 6.781 1.00 93.44 104 GLY A C 1
ATOM 739 O O . GLY A 1 104 ? 1.023 8.210 6.588 1.00 93.44 104 GLY A O 1
ATOM 740 N N . THR A 1 105 ? 2.314 6.492 5.931 1.00 89.69 105 THR A N 1
ATOM 741 C CA . THR A 1 105 ? 2.740 7.056 4.650 1.00 89.69 105 THR A CA 1
ATOM 742 C C . THR A 1 105 ? 2.549 6.038 3.535 1.00 89.69 105 THR A C 1
ATOM 744 O O . THR A 1 105 ? 2.395 4.837 3.783 1.00 89.69 105 THR A O 1
ATOM 747 N N . ASN A 1 106 ? 2.549 6.519 2.288 1.00 86.38 106 ASN A N 1
ATOM 748 C CA . ASN A 1 106 ? 2.436 5.683 1.090 1.00 86.38 106 ASN A CA 1
ATOM 749 C C . ASN A 1 106 ? 1.163 4.819 1.048 1.00 86.38 106 ASN A C 1
ATOM 751 O O . ASN A 1 106 ? 1.132 3.791 0.373 1.00 86.38 106 ASN A O 1
ATOM 755 N N . ILE A 1 107 ? 0.111 5.206 1.770 1.00 91.56 107 ILE A N 1
ATOM 756 C CA . ILE A 1 107 ? -1.168 4.497 1.772 1.00 91.56 107 ILE A CA 1
ATOM 757 C C . ILE A 1 107 ? -1.923 4.909 0.511 1.00 91.56 107 ILE A C 1
ATOM 759 O O . ILE A 1 107 ? -2.050 6.097 0.236 1.00 91.56 107 ILE A O 1
ATOM 763 N N . LYS A 1 108 ? -2.426 3.951 -0.267 1.00 86.81 108 LYS A N 1
ATOM 764 C CA . LYS A 1 108 ? -3.263 4.241 -1.438 1.00 86.81 108 LYS A CA 1
ATOM 765 C C . LYS A 1 108 ? -4.742 4.255 -1.070 1.00 86.81 108 LYS A C 1
ATOM 767 O O . LYS A 1 108 ? -5.176 3.625 -0.102 1.00 86.81 108 LYS A O 1
ATOM 772 N N . SER A 1 109 ? -5.546 4.938 -1.884 1.00 82.62 109 SER A N 1
ATOM 773 C CA . SER A 1 109 ? -6.994 4.742 -1.840 1.00 82.62 109 SER A CA 1
ATOM 774 C C . SER A 1 109 ? -7.321 3.263 -2.093 1.00 82.62 109 SER A C 1
ATOM 776 O O . SER A 1 109 ? -6.641 2.581 -2.859 1.00 82.62 109 SER A O 1
ATOM 778 N N . ALA A 1 110 ? -8.334 2.755 -1.389 1.00 84.56 110 ALA A N 1
ATOM 779 C CA . ALA A 1 110 ? -8.705 1.337 -1.378 1.00 84.56 110 ALA A CA 1
ATOM 780 C C . ALA A 1 110 ? -7.637 0.364 -0.825 1.00 84.56 110 ALA A C 1
ATOM 782 O O . ALA A 1 110 ? -7.702 -0.830 -1.111 1.00 84.56 110 ALA A O 1
ATOM 783 N N . ALA A 1 111 ? -6.686 0.834 -0.008 1.00 89.62 111 ALA A N 1
ATOM 784 C CA . ALA A 1 111 ? -5.829 -0.065 0.762 1.00 89.62 111 ALA A CA 1
ATOM 785 C C . ALA A 1 111 ? -6.661 -0.976 1.682 1.00 89.62 111 ALA A C 1
ATOM 787 O O . ALA A 1 111 ? -7.562 -0.515 2.391 1.00 89.62 111 ALA A O 1
ATOM 788 N N . LEU A 1 112 ? -6.328 -2.266 1.689 1.00 93.38 112 LEU A N 1
ATOM 789 C CA . LEU A 1 112 ? -6.849 -3.218 2.659 1.00 93.38 112 LEU A CA 1
ATOM 790 C C . LEU A 1 112 ? -6.157 -2.994 4.003 1.00 93.38 112 LEU A C 1
ATOM 792 O O . LEU A 1 112 ? -4.941 -2.804 4.052 1.00 93.38 112 LEU A O 1
ATOM 796 N N . VAL A 1 113 ? -6.924 -3.040 5.090 1.00 96.06 113 VAL A N 1
ATOM 797 C CA . VAL A 1 113 ? -6.418 -2.816 6.446 1.00 96.06 113 VAL A CA 1
ATOM 798 C C . VAL A 1 113 ? -6.863 -3.956 7.342 1.00 96.06 113 VAL A C 1
ATOM 800 O O . VAL A 1 113 ? -8.055 -4.245 7.424 1.00 96.06 113 VAL A O 1
ATOM 803 N N . THR A 1 114 ? -5.920 -4.560 8.056 1.00 95.69 114 THR A N 1
ATOM 804 C CA . THR A 1 114 ? -6.205 -5.559 9.090 1.00 95.69 114 THR A CA 1
ATOM 805 C C . THR A 1 114 ? -5.608 -5.118 10.420 1.00 95.69 114 THR A C 1
ATOM 807 O O . THR A 1 114 ? -4.571 -4.457 10.450 1.00 95.69 114 THR A O 1
ATOM 810 N N . VAL A 1 115 ? -6.275 -5.462 11.520 1.00 96.19 115 VAL A N 1
ATOM 811 C CA . VAL A 1 115 ? -5.813 -5.234 12.896 1.00 96.19 115 VAL A CA 1
ATOM 812 C C . VAL A 1 115 ? -5.898 -6.569 13.621 1.00 96.19 115 VAL A C 1
ATOM 814 O O . VAL A 1 115 ? -6.983 -7.132 13.723 1.00 96.19 115 VAL A O 1
ATOM 817 N N . GLY A 1 116 ? -4.765 -7.134 14.040 1.00 91.94 116 GLY A N 1
ATOM 818 C CA . GLY A 1 116 ? -4.716 -8.484 14.614 1.00 91.94 116 GLY A CA 1
ATOM 819 C C . GLY A 1 116 ? -5.273 -9.561 13.672 1.00 91.94 116 GLY A C 1
ATOM 820 O O . GLY A 1 116 ? -5.865 -10.530 14.131 1.00 91.94 116 GLY A O 1
ATOM 821 N N . GLY A 1 117 ? -5.162 -9.357 12.353 1.00 91.12 117 GLY A N 1
ATOM 822 C CA . GLY A 1 117 ? -5.768 -10.226 11.335 1.00 91.12 117 GLY A CA 1
ATOM 823 C C . GLY A 1 117 ? -7.270 -10.007 11.101 1.00 91.12 117 GLY A C 1
ATOM 824 O O . GLY A 1 117 ? -7.854 -10.678 10.256 1.00 91.12 117 GLY A O 1
ATOM 825 N N . ILE A 1 118 ? -7.905 -9.063 11.802 1.00 93.25 118 ILE A N 1
ATOM 826 C CA . ILE A 1 118 ? -9.326 -8.737 11.644 1.00 93.25 118 ILE A CA 1
ATOM 827 C C . ILE A 1 118 ? -9.501 -7.510 10.751 1.00 93.25 118 ILE A C 1
ATOM 829 O O . ILE A 1 118 ? -8.918 -6.452 10.994 1.00 93.25 118 ILE A O 1
ATOM 833 N N . GLU A 1 119 ? -10.370 -7.627 9.751 1.00 94.38 119 GLU A N 1
ATOM 834 C CA . GLU A 1 119 ? -10.778 -6.495 8.921 1.00 94.38 119 GLU A CA 1
ATOM 835 C C . GLU A 1 119 ? -11.857 -5.641 9.623 1.00 94.38 119 GLU A C 1
ATOM 837 O O . GLU A 1 119 ? -12.889 -6.164 10.080 1.00 94.38 119 GLU A O 1
ATOM 842 N N . PRO A 1 120 ? -11.670 -4.311 9.713 1.00 94.25 120 PRO A N 1
ATOM 843 C CA . PRO A 1 120 ? -12.680 -3.403 10.238 1.00 94.25 120 PRO A CA 1
ATOM 844 C C . PRO A 1 120 ? -13.883 -3.325 9.292 1.00 94.25 120 PRO A C 1
ATOM 846 O O . PRO A 1 120 ? -13.764 -3.466 8.078 1.00 94.25 120 PRO A O 1
ATOM 849 N N . LYS A 1 121 ? -15.076 -3.032 9.827 1.00 94.00 121 LYS A N 1
ATOM 850 C CA . LYS A 1 121 ? -16.293 -2.978 8.987 1.00 94.00 121 LYS A CA 1
ATOM 851 C C . LYS A 1 121 ? -16.301 -1.778 8.038 1.00 94.00 121 LYS A C 1
ATOM 853 O O . LYS A 1 121 ? -16.964 -1.815 7.005 1.00 94.00 121 LYS A O 1
ATOM 858 N N . LYS A 1 122 ? -15.670 -0.673 8.435 1.00 93.12 122 LYS A N 1
ATOM 859 C CA . LYS A 1 122 ? -15.628 0.559 7.647 1.00 93.12 122 LYS A CA 1
ATOM 860 C C . LYS A 1 122 ? -14.301 1.271 7.847 1.00 93.12 122 LYS A C 1
ATOM 862 O O . LYS A 1 122 ? -13.840 1.411 8.977 1.00 93.12 122 LYS A O 1
ATOM 867 N N . ILE A 1 123 ? -13.757 1.775 6.748 1.00 95.19 123 ILE A N 1
ATOM 868 C CA . ILE A 1 123 ? -12.518 2.547 6.691 1.00 95.19 123 ILE A CA 1
ATOM 869 C C . ILE A 1 123 ? -12.874 3.915 6.119 1.00 95.19 123 ILE A C 1
ATOM 871 O O . ILE A 1 123 ? -13.596 4.005 5.125 1.00 95.19 123 ILE A O 1
ATOM 875 N N . LYS A 1 124 ? -12.437 4.986 6.778 1.00 94.31 124 LYS A N 1
ATOM 876 C CA . LYS A 1 124 ? -12.622 6.365 6.317 1.00 94.31 124 LYS A CA 1
ATOM 877 C C . LYS A 1 124 ? -11.260 7.028 6.176 1.00 94.31 124 LYS A C 1
ATOM 879 O O . LYS A 1 124 ? -10.443 6.901 7.078 1.00 94.31 124 LYS A O 1
ATOM 884 N N . VAL A 1 125 ? -11.039 7.763 5.095 1.00 95.19 125 VAL A N 1
ATOM 885 C CA . VAL A 1 125 ? -9.876 8.651 4.976 1.00 95.19 125 VAL A CA 1
ATOM 886 C C . VAL A 1 125 ? -10.165 9.913 5.786 1.00 95.19 125 VAL A C 1
ATOM 888 O O . VAL A 1 125 ? -11.236 10.497 5.624 1.00 95.19 125 VAL A O 1
ATOM 891 N N . ILE A 1 126 ? -9.263 10.279 6.697 1.00 95.25 126 ILE A N 1
ATOM 892 C CA . ILE A 1 126 ? -9.405 11.457 7.569 1.00 95.25 126 ILE A CA 1
ATOM 893 C C . ILE A 1 126 ? -8.474 12.574 7.120 1.00 95.25 126 ILE A C 1
ATOM 895 O O . ILE A 1 126 ? -8.903 13.718 7.023 1.00 95.25 126 ILE A O 1
ATOM 899 N N . GLU A 1 127 ? -7.226 12.232 6.818 1.00 93.75 127 GLU A N 1
ATOM 900 C CA . GLU A 1 127 ? -6.222 13.171 6.325 1.00 93.75 127 GLU A CA 1
ATOM 901 C C . GLU A 1 127 ? -5.541 12.566 5.098 1.00 93.75 127 GLU A C 1
ATOM 903 O O . GLU A 1 127 ? -5.366 11.343 4.996 1.00 93.75 127 GLU A O 1
ATOM 908 N N . VAL A 1 128 ? -5.185 13.440 4.162 1.00 91.56 128 VAL A N 1
ATOM 909 C CA . VAL A 1 128 ? -4.408 13.120 2.968 1.00 91.56 128 VAL A CA 1
ATOM 910 C C . VAL A 1 128 ? -3.181 14.013 2.927 1.00 91.56 128 VAL A C 1
ATOM 912 O O . VAL A 1 128 ? -3.197 15.141 3.421 1.00 91.56 128 VAL A O 1
ATOM 915 N N . ASP A 1 129 ? -2.121 13.509 2.319 1.00 83.94 129 ASP A N 1
ATOM 916 C CA . ASP A 1 129 ? -0.956 14.305 1.983 1.00 83.94 129 ASP A CA 1
ATOM 917 C C . ASP A 1 129 ? -1.343 15.337 0.902 1.00 83.94 129 ASP A C 1
ATOM 919 O O . ASP A 1 129 ? -1.887 14.949 -0.136 1.00 83.94 129 ASP A O 1
ATOM 923 N N . PRO A 1 130 ? -1.082 16.640 1.105 1.00 79.88 130 PRO A N 1
ATOM 924 C CA . PRO A 1 130 ? -1.525 17.691 0.189 1.00 79.88 130 PRO A CA 1
ATOM 925 C C . PRO A 1 130 ? -0.790 17.688 -1.158 1.00 79.88 130 PRO A C 1
ATOM 927 O O . PRO A 1 130 ? -1.269 18.297 -2.109 1.00 79.88 130 PRO A O 1
ATOM 930 N N . GLN A 1 131 ? 0.372 17.038 -1.250 1.00 77.62 131 GLN A N 1
ATOM 931 C CA . GLN A 1 131 ? 1.156 16.946 -2.481 1.00 77.62 131 GLN A CA 1
ATOM 932 C C . GLN 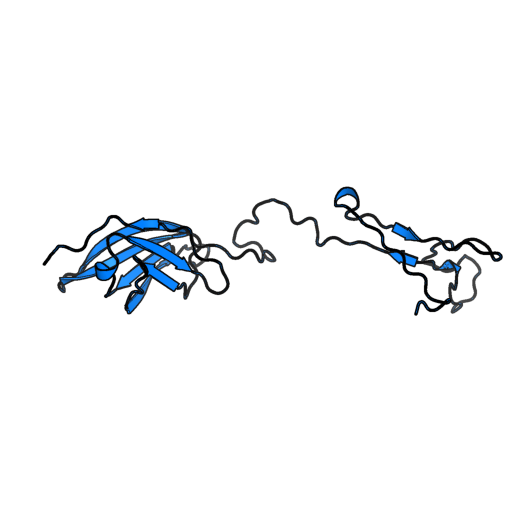A 1 131 ? 0.754 15.727 -3.310 1.00 77.62 131 GLN A C 1
ATOM 934 O O . GLN A 1 131 ? 0.738 15.784 -4.537 1.00 77.62 131 GLN A O 1
ATOM 939 N N . THR A 1 132 ? 0.426 14.615 -2.650 1.00 78.88 132 THR A N 1
ATOM 940 C CA . THR A 1 132 ? 0.186 13.333 -3.331 1.00 78.88 132 THR A CA 1
ATOM 941 C C . THR A 1 132 ? -1.268 12.868 -3.313 1.00 78.88 132 THR A C 1
ATOM 943 O O . THR A 1 132 ? -1.596 11.903 -4.000 1.00 78.88 132 THR A O 1
ATOM 946 N N . ASN A 1 133 ? -2.143 13.518 -2.538 1.00 82.56 133 ASN A N 1
ATOM 947 C CA . ASN A 1 133 ? -3.518 13.089 -2.240 1.00 82.56 133 ASN A CA 1
ATOM 948 C C . ASN A 1 133 ? -3.634 11.670 -1.650 1.00 82.56 133 ASN A C 1
ATOM 950 O O . ASN A 1 133 ? -4.732 11.118 -1.539 1.00 82.56 133 ASN A O 1
ATOM 954 N N . ASN A 1 134 ? -2.516 11.068 -1.244 1.00 87.50 134 ASN A N 1
ATOM 955 C CA . ASN A 1 134 ? -2.504 9.763 -0.603 1.00 87.50 134 ASN A CA 1
ATOM 956 C C . ASN A 1 134 ? -2.973 9.890 0.850 1.00 87.50 134 ASN A C 1
ATOM 958 O O . ASN A 1 134 ? -2.547 10.821 1.537 1.00 87.50 134 ASN A O 1
ATOM 962 N N . PRO A 1 135 ? -3.810 8.967 1.355 1.00 93.06 135 PRO A N 1
ATOM 963 C CA . PRO A 1 135 ? -4.154 8.931 2.767 1.00 93.06 135 PRO A CA 1
ATOM 964 C C . PRO A 1 135 ? -2.923 8.921 3.683 1.00 93.06 135 PRO A C 1
ATOM 966 O O . PRO A 1 135 ? -2.022 8.098 3.535 1.00 93.06 135 PRO A O 1
ATOM 969 N N . THR A 1 136 ? -2.914 9.809 4.669 1.00 94.75 136 THR A N 1
ATOM 970 C CA . THR A 1 136 ? -1.927 9.828 5.763 1.00 94.75 136 THR A CA 1
ATOM 971 C C . THR A 1 136 ? -2.552 9.389 7.080 1.00 94.75 136 THR A C 1
ATOM 973 O O . THR A 1 136 ? -1.855 8.904 7.974 1.00 94.75 136 THR A O 1
ATOM 976 N N . LYS A 1 137 ? -3.885 9.487 7.179 1.00 96.25 137 LYS A N 1
ATOM 977 C CA . LYS A 1 137 ? -4.661 9.020 8.325 1.00 96.25 137 LYS A CA 1
ATOM 978 C C . LYS A 1 137 ? -5.943 8.330 7.891 1.00 96.25 137 LYS A C 1
ATOM 980 O O . LYS A 1 137 ? -6.768 8.910 7.178 1.00 96.25 137 LYS A O 1
ATOM 985 N N . LEU A 1 138 ? -6.138 7.106 8.371 1.00 96.69 138 LEU A N 1
ATOM 986 C CA . LEU A 1 138 ? -7.374 6.351 8.188 1.00 96.69 138 LEU A CA 1
ATOM 987 C C . LEU A 1 138 ? -8.065 6.140 9.533 1.00 96.69 138 LEU A C 1
ATOM 989 O O . LEU A 1 138 ? -7.418 5.847 10.531 1.00 96.69 138 LEU A O 1
ATOM 993 N N . ARG A 1 139 ? -9.393 6.219 9.540 1.00 96.12 139 ARG A N 1
ATOM 994 C CA . ARG A 1 139 ? -10.243 5.867 10.675 1.00 96.12 139 ARG A CA 1
ATOM 995 C C . ARG A 1 139 ? -10.941 4.548 10.420 1.00 96.12 139 ARG A C 1
ATOM 997 O O . ARG A 1 139 ? -11.779 4.438 9.520 1.00 96.12 139 ARG A O 1
ATOM 1004 N N . LEU A 1 140 ? -10.630 3.569 11.253 1.00 95.88 140 LEU A N 1
ATOM 1005 C CA . LEU A 1 140 ? -11.210 2.237 11.240 1.00 95.88 140 LEU A CA 1
ATOM 1006 C C . LEU A 1 140 ? -12.375 2.190 12.230 1.00 95.88 140 LEU A C 1
ATOM 1008 O O . LEU A 1 140 ? -12.247 2.572 13.393 1.00 95.88 140 LEU A O 1
ATOM 1012 N N . VAL A 1 141 ? -13.536 1.731 11.771 1.00 93.19 141 VAL A N 1
ATOM 1013 C CA . VAL A 1 141 ? -14.786 1.776 12.537 1.00 93.19 141 VAL A CA 1
ATOM 1014 C C . VAL A 1 141 ? -15.419 0.390 12.598 1.00 93.19 141 VAL A C 1
ATOM 1016 O O . VAL A 1 141 ? -15.646 -0.242 11.563 1.00 93.19 141 VAL A O 1
ATOM 1019 N N . LYS A 1 142 ? -15.790 -0.025 13.822 1.00 89.88 142 LYS A N 1
ATOM 1020 C CA . LYS A 1 142 ? -16.321 -1.356 14.194 1.00 89.88 142 LYS A CA 1
ATOM 1021 C C . LYS A 1 142 ? -15.324 -2.501 13.956 1.00 89.88 142 LYS A C 1
ATOM 1023 O O . LYS A 1 142 ? -14.502 -2.448 13.051 1.00 89.88 142 LYS A O 1
ATOM 1028 N N . LYS A 1 143 ? -15.437 -3.559 14.768 1.00 90.44 143 LYS A N 1
ATOM 1029 C CA . LYS A 1 143 ? -14.558 -4.749 14.794 1.00 90.44 143 LYS A CA 1
ATOM 1030 C C . LYS A 1 143 ? -13.085 -4.503 15.164 1.00 90.44 143 LYS A C 1
ATOM 1032 O O . LYS A 1 143 ? -12.380 -5.472 15.398 1.00 90.44 143 LYS A O 1
ATOM 1037 N N . VAL A 1 144 ? -12.649 -3.250 15.312 1.00 91.38 144 VAL A N 1
ATOM 1038 C CA . VAL A 1 144 ? -11.269 -2.905 15.707 1.00 91.38 144 VAL A CA 1
ATOM 1039 C C . VAL A 1 144 ? -10.868 -3.507 17.057 1.00 91.38 144 VAL A C 1
ATOM 1041 O O . VAL A 1 144 ? -9.779 -4.045 17.180 1.00 91.38 144 VAL A O 1
ATOM 1044 N N . CYS A 1 145 ? -11.775 -3.513 18.038 1.00 91.19 145 CYS A N 1
ATOM 1045 C CA . CYS A 1 145 ? -11.509 -4.069 19.367 1.00 91.19 145 CYS A CA 1
ATOM 1046 C C . CYS A 1 145 ? -11.217 -5.572 19.363 1.00 91.19 145 CYS A C 1
ATOM 1048 O O . CYS A 1 145 ? -10.521 -6.047 20.248 1.00 91.19 145 CYS A O 1
ATOM 1050 N N . ASN A 1 146 ? -11.719 -6.317 18.374 1.00 90.44 146 ASN A N 1
ATOM 1051 C CA . ASN A 1 146 ? -11.513 -7.764 18.296 1.00 90.44 146 ASN A CA 1
ATOM 1052 C C . ASN A 1 146 ? -10.080 -8.121 17.880 1.00 90.44 146 ASN A C 1
ATOM 1054 O O . ASN A 1 146 ? -9.675 -9.267 18.029 1.00 90.44 14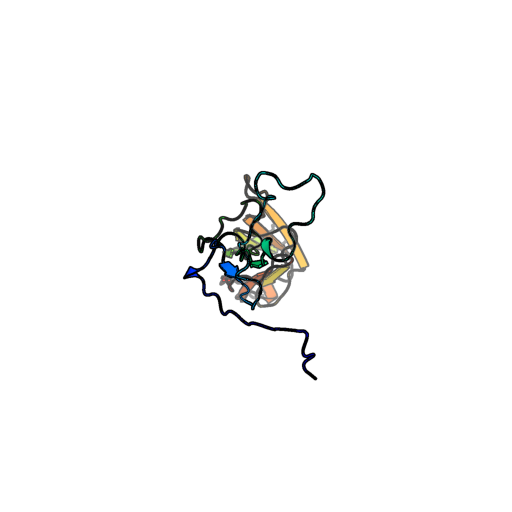6 ASN A O 1
ATOM 1058 N N . GLY A 1 147 ? -9.350 -7.156 17.317 1.00 89.44 147 GLY A N 1
ATOM 1059 C CA . GLY A 1 147 ? -7.963 -7.311 16.896 1.00 89.44 147 GLY A CA 1
ATOM 1060 C C . GLY A 1 147 ? -6.964 -6.540 17.754 1.00 89.44 147 GLY A C 1
ATOM 1061 O O . GLY A 1 147 ? -5.780 -6.559 17.437 1.00 89.44 147 GLY A O 1
ATOM 1062 N N . LEU A 1 148 ? -7.425 -5.826 18.788 1.00 92.31 148 LEU A N 1
ATOM 1063 C CA . LEU A 1 148 ? -6.587 -4.992 19.649 1.00 92.31 148 LEU A CA 1
ATOM 1064 C C . LEU A 1 148 ? -6.387 -5.638 21.031 1.00 92.31 148 LEU A C 1
ATOM 1066 O O . LEU A 1 148 ? -7.360 -6.117 21.614 1.00 92.31 148 LEU A O 1
ATOM 1070 N N . PRO A 1 149 ? -5.167 -5.594 21.599 1.00 94.19 149 PRO A N 1
ATOM 1071 C CA . PRO A 1 149 ? -3.928 -5.133 20.964 1.00 94.19 149 PRO A CA 1
ATOM 1072 C C . PRO A 1 149 ? -3.485 -6.109 19.862 1.00 94.19 149 PRO A C 1
ATOM 1074 O O . PRO A 1 149 ? -3.692 -7.316 19.978 1.00 94.19 149 PRO A O 1
ATOM 1077 N N . GLY A 1 150 ? -2.862 -5.606 18.797 1.00 92.31 150 GLY A N 1
ATOM 1078 C CA . GLY A 1 150 ? -2.479 -6.458 17.675 1.00 92.31 150 GLY A CA 1
ATOM 1079 C C . GLY A 1 150 ? -1.780 -5.738 16.533 1.00 92.31 150 GLY A C 1
ATOM 1080 O O . GLY A 1 150 ? -1.685 -4.510 16.493 1.00 92.31 150 GLY A O 1
ATOM 1081 N N . ASN A 1 151 ? -1.264 -6.533 15.598 1.00 92.00 151 ASN A N 1
ATOM 1082 C CA . ASN A 1 151 ? -0.524 -6.025 14.451 1.00 92.00 151 ASN A CA 1
ATOM 1083 C C . ASN A 1 151 ? -1.464 -5.398 13.423 1.00 92.00 151 ASN A C 1
ATOM 1085 O O . ASN A 1 151 ? -2.419 -6.031 12.974 1.00 92.00 151 ASN A O 1
ATOM 1089 N N . ILE A 1 152 ? -1.154 -4.173 13.023 1.00 95.81 152 ILE A N 1
ATOM 1090 C CA . ILE A 1 152 ? -1.781 -3.472 11.915 1.00 95.81 152 ILE A CA 1
ATOM 1091 C C . ILE A 1 152 ? -0.983 -3.781 10.655 1.00 95.81 152 ILE A C 1
ATOM 1093 O O . ILE A 1 152 ? 0.236 -3.595 10.626 1.00 95.81 152 ILE A O 1
ATOM 1097 N N . VAL A 1 153 ? -1.676 -4.242 9.617 1.00 93.31 153 VAL A N 1
ATOM 1098 C CA . VAL A 1 153 ? -1.086 -4.508 8.302 1.00 93.31 153 VAL A CA 1
ATOM 1099 C C . VAL A 1 153 ? -1.921 -3.816 7.233 1.00 93.31 153 VAL A C 1
ATOM 1101 O O . VAL A 1 153 ? -3.142 -3.988 7.174 1.00 93.31 153 VAL A O 1
ATOM 1104 N N . LEU A 1 154 ? -1.249 -3.035 6.388 1.00 95.06 154 LEU A N 1
ATOM 1105 C CA . LEU A 1 154 ? -1.817 -2.345 5.235 1.00 95.06 154 LEU A CA 1
ATOM 1106 C C . LEU A 1 154 ? -1.382 -3.030 3.944 1.00 95.06 154 LEU A C 1
ATOM 1108 O O . LEU A 1 154 ? -0.198 -3.268 3.744 1.00 95.06 154 LEU A O 1
ATOM 1112 N N . THR A 1 155 ? -2.315 -3.295 3.035 1.00 91.56 155 THR A N 1
ATOM 1113 C CA . THR A 1 155 ? -1.997 -3.823 1.700 1.00 91.56 155 THR A CA 1
ATOM 1114 C C . THR A 1 155 ? -2.586 -2.908 0.640 1.00 91.56 155 THR A C 1
ATOM 1116 O O . THR A 1 155 ? -3.804 -2.820 0.484 1.00 91.56 155 THR A O 1
ATOM 1119 N N . ASN A 1 156 ? -1.721 -2.203 -0.088 1.00 90.06 156 ASN A N 1
ATOM 1120 C CA . ASN A 1 156 ? -2.147 -1.374 -1.212 1.00 90.06 156 ASN A CA 1
ATOM 1121 C C . ASN A 1 156 ? -2.538 -2.261 -2.414 1.00 90.06 156 ASN A C 1
ATOM 1123 O O . ASN A 1 156 ? -1.940 -3.323 -2.602 1.00 90.06 156 ASN A O 1
ATOM 1127 N N . PRO A 1 157 ? -3.473 -1.826 -3.279 1.00 83.88 157 PRO A N 1
ATOM 1128 C CA . PRO A 1 157 ? -3.817 -2.567 -4.492 1.00 83.88 157 PRO A CA 1
ATOM 1129 C C . PRO A 1 157 ? -2.585 -2.832 -5.370 1.00 83.88 157 PRO A C 1
ATOM 1131 O O . PRO A 1 157 ? -1.860 -1.899 -5.729 1.00 83.88 157 PRO A O 1
ATOM 1134 N N . GLY A 1 158 ? -2.346 -4.104 -5.701 1.00 79.50 158 GLY A N 1
ATOM 1135 C CA . GLY A 1 158 ? -1.206 -4.533 -6.521 1.00 79.50 158 GLY A CA 1
ATOM 1136 C C . GLY A 1 158 ? 0.165 -4.425 -5.840 1.00 79.50 158 GLY A C 1
ATOM 1137 O O . GLY A 1 158 ? 1.180 -4.504 -6.527 1.00 79.50 158 GLY A O 1
ATOM 1138 N N . ALA A 1 159 ? 0.216 -4.226 -4.519 1.00 80.25 159 ALA A N 1
ATOM 1139 C CA . ALA A 1 159 ? 1.453 -4.161 -3.746 1.00 80.25 159 ALA A CA 1
ATOM 1140 C C . ALA A 1 159 ? 1.533 -5.279 -2.700 1.00 80.25 159 ALA A C 1
ATOM 1142 O O . ALA A 1 159 ? 0.525 -5.872 -2.317 1.00 80.25 159 ALA A O 1
ATOM 1143 N N . ALA A 1 160 ? 2.746 -5.529 -2.206 1.00 82.00 160 ALA A N 1
ATOM 1144 C CA . ALA A 1 160 ? 2.948 -6.366 -1.033 1.00 82.00 160 ALA A CA 1
ATOM 1145 C C . ALA A 1 160 ? 2.350 -5.711 0.226 1.00 82.00 160 ALA A C 1
ATOM 1147 O O . ALA A 1 160 ? 2.183 -4.488 0.299 1.00 82.00 160 ALA A O 1
ATOM 1148 N N . ALA A 1 161 ? 2.052 -6.542 1.222 1.00 87.25 161 ALA A N 1
ATOM 1149 C CA . ALA A 1 161 ? 1.633 -6.084 2.538 1.00 87.25 161 ALA A CA 1
ATOM 1150 C C . ALA A 1 161 ? 2.743 -5.270 3.226 1.00 87.25 161 ALA A C 1
ATOM 1152 O O . ALA A 1 161 ? 3.935 -5.523 3.034 1.00 87.25 161 ALA A O 1
ATOM 1153 N N . SER A 1 162 ? 2.342 -4.301 4.046 1.00 90.12 162 SER A N 1
ATOM 1154 C CA . SER A 1 162 ? 3.245 -3.535 4.898 1.00 90.12 162 SER A CA 1
ATOM 1155 C C . SER A 1 162 ? 3.941 -4.432 5.913 1.00 90.12 162 SER A C 1
ATOM 1157 O O . SER A 1 162 ? 3.437 -5.494 6.286 1.00 90.12 162 SER A O 1
ATOM 1159 N N . ALA A 1 163 ? 5.059 -3.945 6.453 1.00 85.06 163 ALA A N 1
ATOM 1160 C CA . ALA A 1 163 ? 5.581 -4.503 7.690 1.00 85.06 163 ALA A CA 1
ATOM 1161 C C . ALA A 1 163 ? 4.485 -4.452 8.781 1.00 85.06 163 ALA A C 1
ATOM 1163 O O . ALA A 1 163 ? 3.748 -3.458 8.851 1.00 85.06 163 ALA A O 1
ATOM 1164 N N . PRO A 1 164 ? 4.346 -5.500 9.612 1.00 90.62 164 PRO A N 1
ATOM 1165 C CA . PRO A 1 164 ? 3.423 -5.478 10.737 1.00 90.62 164 PRO A CA 1
ATOM 1166 C C . PRO A 1 164 ? 3.785 -4.365 11.723 1.00 90.62 164 PRO A C 1
ATOM 1168 O O . PRO A 1 164 ? 4.918 -4.295 12.195 1.00 90.62 164 PRO A O 1
ATOM 1171 N N . PHE A 1 165 ? 2.816 -3.516 12.059 1.00 94.31 165 PHE A N 1
ATOM 1172 C CA . PHE A 1 165 ? 2.964 -2.493 13.092 1.00 94.31 165 PHE A CA 1
ATOM 1173 C C . PHE A 1 165 ? 2.196 -2.903 14.344 1.00 94.31 165 PHE A C 1
ATOM 1175 O O . PHE A 1 165 ? 0.972 -3.011 14.312 1.00 94.31 165 PHE A O 1
ATOM 1182 N N . LEU A 1 166 ? 2.888 -3.131 15.458 1.00 93.88 166 LEU A N 1
ATOM 1183 C CA . LEU A 1 166 ? 2.235 -3.523 16.704 1.00 93.88 166 LEU A CA 1
ATOM 1184 C C . LEU A 1 166 ? 1.489 -2.334 17.324 1.00 93.88 166 LEU A C 1
ATOM 1186 O O . LEU A 1 166 ? 2.106 -1.400 17.828 1.00 93.88 166 LEU A O 1
ATOM 1190 N N . CYS A 1 167 ? 0.159 -2.404 17.351 1.00 92.75 167 CYS A N 1
ATOM 1191 C CA . CYS A 1 167 ? -0.671 -1.458 18.082 1.00 92.75 167 CYS A CA 1
ATOM 1192 C C . CYS A 1 167 ? -0.980 -1.994 19.484 1.00 92.75 167 CYS A C 1
ATOM 1194 O O . CYS A 1 167 ? -1.632 -3.030 19.635 1.00 92.75 167 CYS A O 1
ATOM 1196 N N . THR A 1 168 ? -0.510 -1.288 20.512 1.00 93.81 168 THR A N 1
ATOM 1197 C CA . THR A 1 168 ? -0.648 -1.687 21.924 1.00 93.81 168 THR A CA 1
ATOM 1198 C C . THR A 1 168 ? -1.913 -1.154 22.596 1.00 93.81 168 THR A C 1
ATOM 1200 O O . THR A 1 168 ? -2.211 -1.560 23.720 1.00 93.81 168 THR A O 1
ATOM 1203 N N . GLU A 1 169 ? -2.659 -0.278 21.915 1.00 92.31 169 GLU A N 1
ATOM 1204 C CA . GLU A 1 169 ? -3.950 0.239 22.375 1.00 92.31 169 GLU A CA 1
ATOM 1205 C C . GLU A 1 169 ? -4.928 -0.908 22.649 1.00 92.31 169 GLU A C 1
ATOM 1207 O O . GLU A 1 169 ? -4.941 -1.930 21.957 1.00 92.31 169 GLU A O 1
ATOM 1212 N N . ARG A 1 170 ? -5.766 -0.735 23.671 1.00 91.81 170 ARG A N 1
ATOM 1213 C CA . ARG A 1 170 ? -6.730 -1.750 24.098 1.00 91.81 170 ARG A CA 1
ATOM 1214 C C . ARG A 1 170 ? -8.099 -1.126 24.238 1.00 91.81 170 ARG A C 1
ATOM 1216 O O . ARG A 1 170 ? -8.242 -0.060 24.833 1.00 91.81 170 ARG A O 1
ATOM 1223 N N . CYS A 1 171 ? -9.115 -1.820 23.740 1.00 86.38 171 CYS A N 1
ATOM 1224 C CA . CYS A 1 171 ? -10.470 -1.468 24.128 1.00 86.38 171 CYS A CA 1
ATOM 1225 C C . CYS A 1 171 ? -10.662 -1.804 25.614 1.00 86.38 171 CYS A C 1
ATOM 1227 O O . CYS A 1 171 ? -10.114 -2.812 26.071 1.00 86.38 171 CYS A O 1
ATOM 1229 N N . PRO A 1 172 ? -11.399 -0.974 26.372 1.00 81.06 172 PRO A N 1
ATOM 1230 C CA . PRO A 1 172 ? -11.732 -1.289 27.752 1.00 81.06 172 PRO A CA 1
ATOM 1231 C C . PRO A 1 172 ? -12.348 -2.683 27.821 1.00 81.06 172 PRO A C 1
ATOM 1233 O O . PRO A 1 172 ? -13.196 -3.023 26.990 1.00 81.06 172 PRO A O 1
ATOM 1236 N N . ALA A 1 173 ? -11.899 -3.487 28.783 1.00 64.94 173 ALA A N 1
ATOM 1237 C CA . ALA A 1 173 ? -12.603 -4.713 29.116 1.00 64.94 173 ALA A CA 1
ATOM 1238 C C . ALA A 1 173 ? -14.012 -4.321 29.584 1.00 64.94 173 ALA A C 1
ATOM 1240 O O . ALA A 1 173 ? -14.146 -3.410 30.405 1.00 64.94 173 ALA A O 1
ATOM 1241 N N . ASN A 1 174 ? -15.034 -4.948 29.000 1.00 50.16 174 ASN A N 1
ATOM 1242 C CA . ASN A 1 174 ? -16.380 -4.910 29.571 1.00 50.16 174 ASN A CA 1
ATOM 1243 C C . ASN A 1 174 ? -16.388 -5.626 30.921 1.00 50.16 174 ASN A C 1
ATOM 1245 O O . ASN A 1 174 ? -15.652 -6.634 31.038 1.00 50.16 174 ASN A O 1
#

Foldseek 3Di:
DDDPPDDDDDDDDDPVCAQPKDFDWDQDPVGIAQLDPDDPPPDDPPDDCPSNNGDIDGDHDPPPPPVPPPPPPDPPDPAQQAKEWDDKDWDADPVRWIKIKTFTPSAAPPKFKDALNHGAPDKDQDDADPVPRHGGIIIGGHPNQVRPQGWMWIGHVPHDIHDTDGRNDHDDDD

Radius of gyration: 30.38 Å; chains: 1; bounding box: 58×50×87 Å

Sequence (174 aa):
MLNPNLIDAHFAFGSANAGKTFLIFVVGPGGTSRNLTTLPAGSPAGCAIGNEQGIQVTFKCNTPGTTQPCTPGTPGCNTPLIATVTGCKLDRQATGQFFLDITGTNIKSAALVTVGGIEPKKIKVIEVDPQTNNPTKLRLVKKVCNGLPGNIVLTNPGAAASAPFLCTERCPAN

pLDDT: mean 76.07, std 17.55, range [36.69, 97.12]

Secondary structure (DSSP, 8-state):
---TT---------GGGTTPEEEE--EETTEE----SSPPTTPPTT---GGGS-EEEE-PPSS---SS---TT-TT-------EEEEEEEEE-TTS-EEEEEEEESPPTT-EEEETTBPPSEEEEEEE-TTT--EEEEEEESSGGGG-SEEEEEE-TTSPBPPPEEE---PPP-